Protein AF-A0A7S0C9I4-F1 (afdb_monomer)

Structure (mmCIF, N/CA/C/O backbone):
data_AF-A0A7S0C9I4-F1
#
_entry.id   AF-A0A7S0C9I4-F1
#
loop_
_atom_site.group_PDB
_atom_site.id
_atom_site.type_symbol
_atom_site.label_atom_id
_atom_site.label_alt_id
_atom_site.label_comp_id
_atom_site.label_asym_id
_atom_site.label_entity_id
_atom_site.label_seq_id
_atom_site.pdbx_PDB_ins_code
_atom_site.Cartn_x
_atom_site.Cartn_y
_atom_site.Cartn_z
_atom_site.occupancy
_atom_site.B_iso_or_equiv
_atom_site.auth_seq_id
_atom_site.auth_comp_id
_atom_site.auth_asym_id
_atom_site.auth_atom_id
_atom_site.pdbx_PDB_model_num
ATOM 1 N N . MET A 1 1 ? 27.132 -14.337 -31.391 1.00 63.00 1 MET A N 1
ATOM 2 C CA . MET A 1 1 ? 26.447 -13.119 -30.896 1.00 63.00 1 MET A CA 1
ATOM 3 C C . MET A 1 1 ? 27.505 -12.167 -30.349 1.00 63.00 1 MET A C 1
ATOM 5 O O . MET A 1 1 ? 28.321 -12.606 -29.548 1.00 63.00 1 MET A O 1
ATOM 9 N N . VAL A 1 2 ? 27.566 -10.919 -30.824 1.00 76.38 2 VAL A N 1
ATOM 10 C CA . VAL A 1 2 ? 28.580 -9.938 -30.383 1.00 76.38 2 VAL A CA 1
ATOM 11 C C . VAL A 1 2 ? 28.267 -9.469 -28.959 1.00 76.38 2 VAL A C 1
ATOM 13 O O . VAL A 1 2 ? 27.105 -9.297 -28.596 1.00 76.38 2 VAL A O 1
ATOM 16 N N . ASN A 1 3 ? 29.301 -9.267 -28.137 1.00 88.62 3 ASN A N 1
ATOM 17 C CA . ASN A 1 3 ? 29.149 -8.724 -26.785 1.00 88.62 3 ASN A CA 1
ATOM 18 C C . ASN A 1 3 ? 28.485 -7.327 -26.843 1.00 88.62 3 ASN A C 1
ATOM 20 O O . ASN A 1 3 ? 28.986 -6.479 -27.587 1.00 88.62 3 ASN A O 1
ATOM 24 N N . PRO A 1 4 ? 27.445 -7.038 -26.030 1.00 87.44 4 PRO A N 1
ATOM 25 C CA . PRO A 1 4 ? 26.749 -5.747 -26.034 1.00 87.44 4 PRO A CA 1
ATOM 26 C C . PRO A 1 4 ? 27.666 -4.523 -25.917 1.00 87.44 4 PRO A C 1
ATOM 28 O O . PRO A 1 4 ? 27.418 -3.502 -26.549 1.00 87.44 4 PRO A O 1
ATOM 31 N N . ARG A 1 5 ? 28.763 -4.615 -25.152 1.00 88.38 5 ARG A N 1
ATOM 32 C CA . ARG A 1 5 ? 29.727 -3.510 -25.014 1.00 88.38 5 ARG A CA 1
ATOM 33 C C . ARG A 1 5 ? 30.478 -3.234 -26.313 1.00 88.38 5 ARG A C 1
ATOM 35 O O . ARG A 1 5 ? 30.655 -2.075 -26.667 1.00 88.38 5 ARG A O 1
ATOM 42 N N . LYS A 1 6 ? 30.903 -4.294 -27.006 1.00 90.69 6 LYS A N 1
ATOM 43 C CA . LYS A 1 6 ? 31.600 -4.191 -28.295 1.00 90.69 6 LYS A CA 1
ATOM 44 C C . LYS A 1 6 ? 30.650 -3.699 -29.384 1.00 90.69 6 LYS A C 1
ATOM 46 O O . LYS A 1 6 ? 31.007 -2.802 -30.128 1.00 90.69 6 LYS A O 1
ATOM 51 N N . ALA A 1 7 ? 29.421 -4.212 -29.400 1.00 89.50 7 ALA A N 1
ATOM 52 C CA . ALA A 1 7 ? 28.370 -3.751 -30.302 1.00 89.50 7 ALA A CA 1
ATOM 53 C C . ALA A 1 7 ? 28.089 -2.246 -30.124 1.00 89.50 7 ALA A C 1
ATOM 55 O O . ALA A 1 7 ? 28.065 -1.503 -31.095 1.00 89.50 7 ALA A O 1
ATOM 56 N N . ASN A 1 8 ? 27.988 -1.768 -28.878 1.00 89.94 8 ASN A N 1
ATOM 57 C CA . ASN A 1 8 ? 27.804 -0.342 -28.597 1.00 89.94 8 ASN A CA 1
ATOM 58 C C . ASN A 1 8 ? 29.016 0.524 -28.978 1.00 89.94 8 ASN A C 1
ATOM 60 O O . ASN A 1 8 ? 28.826 1.692 -29.303 1.00 89.94 8 ASN A O 1
ATOM 64 N N . ALA A 1 9 ? 30.242 -0.001 -28.899 1.00 91.88 9 ALA A N 1
ATOM 65 C CA . ALA A 1 9 ? 31.436 0.716 -29.350 1.00 91.88 9 ALA A CA 1
ATOM 66 C C . ALA A 1 9 ? 31.420 0.888 -30.877 1.00 91.88 9 ALA A C 1
ATOM 68 O O . ALA A 1 9 ? 31.462 2.018 -31.349 1.00 91.88 9 ALA A O 1
ATOM 69 N N . ILE A 1 10 ? 31.202 -0.204 -31.615 1.00 90.31 10 ILE A N 1
ATOM 70 C CA . ILE A 1 10 ? 31.099 -0.203 -33.084 1.00 90.31 10 ILE A CA 1
ATOM 71 C C . ILE A 1 10 ? 29.961 0.712 -33.550 1.00 90.31 10 ILE A C 1
ATOM 73 O O . ILE A 1 10 ? 30.123 1.498 -34.475 1.00 90.31 10 ILE A O 1
ATOM 77 N N . ARG A 1 11 ? 28.811 0.677 -32.866 1.00 90.88 11 ARG A N 1
ATOM 78 C CA . ARG A 1 11 ? 27.696 1.586 -33.149 1.00 90.88 11 ARG A CA 1
ATOM 79 C C . ARG A 1 11 ? 28.102 3.058 -33.018 1.00 90.88 11 ARG A C 1
ATOM 81 O O . ARG A 1 11 ? 27.691 3.876 -33.834 1.00 90.88 11 ARG A O 1
ATOM 88 N N . LYS A 1 12 ? 28.859 3.411 -31.973 1.00 92.38 12 LYS A N 1
ATOM 89 C CA . LYS A 1 12 ? 29.336 4.786 -31.749 1.00 92.38 12 LYS A CA 1
ATOM 90 C C . LYS A 1 12 ? 30.339 5.219 -32.813 1.00 92.38 12 LYS A C 1
ATOM 92 O O . LYS A 1 12 ? 30.240 6.350 -33.270 1.00 92.38 12 LYS A O 1
ATOM 97 N N . GLU A 1 13 ? 31.247 4.332 -33.207 1.00 92.31 13 GLU A N 1
ATOM 98 C CA . GLU A 1 13 ? 32.192 4.562 -34.307 1.00 92.31 13 GLU A CA 1
ATOM 99 C C . GLU A 1 13 ? 31.436 4.804 -35.623 1.00 92.31 13 GLU A C 1
ATOM 101 O O . GLU A 1 13 ? 31.602 5.850 -36.237 1.00 92.31 13 GLU A O 1
ATOM 106 N N . ALA A 1 14 ? 30.467 3.950 -35.968 1.00 92.00 14 ALA A N 1
ATOM 107 C CA . ALA A 1 14 ? 29.639 4.130 -37.164 1.00 92.00 14 ALA A CA 1
ATOM 108 C C . ALA A 1 14 ? 28.818 5.437 -37.158 1.00 92.00 14 ALA A C 1
ATOM 110 O O . ALA A 1 14 ? 28.597 6.040 -38.208 1.00 92.00 14 ALA A O 1
ATOM 111 N N . MET A 1 15 ? 28.366 5.902 -35.984 1.00 91.50 15 MET A N 1
ATOM 112 C CA . MET A 1 15 ? 27.720 7.217 -35.849 1.00 91.50 15 MET A CA 1
ATOM 113 C C . MET A 1 15 ? 28.699 8.376 -36.080 1.00 91.50 15 MET A C 1
ATOM 115 O O . MET A 1 15 ? 28.296 9.382 -36.658 1.00 91.50 15 MET A O 1
ATOM 119 N N . ALA A 1 16 ? 29.955 8.252 -35.642 1.00 92.38 16 ALA A N 1
ATOM 120 C CA . ALA A 1 16 ? 30.985 9.269 -35.856 1.00 92.38 16 ALA A CA 1
ATOM 121 C C . ALA A 1 16 ? 31.431 9.335 -37.327 1.00 92.38 16 ALA A C 1
ATOM 123 O O . ALA A 1 16 ? 31.600 10.427 -37.865 1.00 92.38 16 ALA A O 1
ATOM 124 N N . ASP A 1 17 ? 31.538 8.179 -37.982 1.00 89.75 17 ASP A N 1
ATOM 125 C CA . ASP A 1 17 ? 31.985 8.049 -39.373 1.00 89.75 17 ASP A CA 1
ATOM 126 C C . ASP A 1 17 ? 30.862 8.295 -40.400 1.00 89.75 17 ASP A C 1
ATOM 128 O O . ASP A 1 17 ? 31.095 8.262 -41.607 1.00 89.75 17 ASP A O 1
ATOM 132 N N . GLY A 1 18 ? 29.622 8.517 -39.944 1.00 89.19 18 GLY A N 1
ATOM 133 C CA . GLY A 1 18 ? 28.459 8.743 -40.811 1.00 89.19 18 GLY A CA 1
ATOM 134 C C . GLY A 1 18 ? 27.950 7.491 -41.540 1.00 89.19 18 GLY A C 1
ATOM 135 O O . GLY A 1 18 ? 27.109 7.599 -42.427 1.00 89.19 18 GLY A O 1
ATOM 136 N N . THR A 1 19 ? 28.420 6.302 -41.159 1.00 90.00 19 THR A N 1
ATOM 137 C CA . THR A 1 19 ? 28.028 4.996 -41.730 1.00 90.00 19 THR A CA 1
ATOM 138 C C . THR A 1 19 ? 26.900 4.317 -40.944 1.00 90.00 19 THR A C 1
ATOM 140 O O . THR A 1 19 ? 26.572 3.146 -41.143 1.00 90.00 19 THR A O 1
ATOM 143 N N . TYR A 1 20 ? 26.269 5.050 -40.029 1.00 89.75 20 TYR A N 1
ATOM 144 C CA . TYR A 1 20 ? 25.080 4.595 -39.324 1.00 89.75 20 TYR A CA 1
ATOM 145 C C . TYR A 1 20 ? 23.865 4.539 -40.267 1.00 89.75 20 TYR A C 1
ATOM 147 O O . TYR A 1 20 ? 23.526 5.522 -40.919 1.00 89.75 20 TYR A O 1
ATOM 155 N N . GLY A 1 21 ? 23.181 3.395 -40.302 1.00 86.94 21 GLY A N 1
ATOM 156 C CA . GLY A 1 21 ? 22.046 3.111 -41.187 1.00 86.94 21 GLY A CA 1
ATOM 157 C C . GLY A 1 21 ? 22.424 2.404 -42.492 1.00 86.94 21 GLY A C 1
ATOM 158 O O . GLY A 1 21 ? 21.536 1.885 -43.162 1.00 86.94 21 GLY A O 1
ATOM 159 N N . THR A 1 22 ? 23.718 2.319 -42.817 1.00 85.75 22 THR A N 1
ATOM 160 C CA . THR A 1 22 ? 24.223 1.686 -44.042 1.00 85.75 22 THR A CA 1
ATOM 161 C C . THR A 1 22 ? 25.322 0.695 -43.671 1.00 85.75 22 THR A C 1
ATOM 163 O O . THR A 1 22 ? 26.436 1.095 -43.345 1.00 85.75 22 THR A O 1
ATOM 166 N N . PHE A 1 23 ? 25.012 -0.602 -43.688 1.00 86.69 23 PHE A N 1
ATOM 167 C CA . PHE A 1 23 ? 25.994 -1.658 -43.436 1.00 86.69 23 PHE A CA 1
ATOM 168 C C . PHE A 1 23 ? 26.484 -2.254 -44.757 1.00 86.69 23 PHE A C 1
ATOM 170 O O . PHE A 1 23 ? 25.683 -2.763 -45.543 1.00 86.69 23 PHE A O 1
ATOM 177 N N . ASP A 1 24 ? 27.793 -2.210 -44.995 1.00 86.12 24 ASP A N 1
ATOM 178 C CA . ASP A 1 24 ? 28.408 -2.841 -46.159 1.00 86.12 24 ASP A CA 1
ATOM 179 C C . ASP A 1 24 ? 28.859 -4.266 -45.816 1.00 86.12 24 ASP A C 1
ATOM 181 O O . ASP A 1 24 ? 29.773 -4.492 -45.023 1.00 86.12 24 ASP A O 1
ATOM 185 N N . VAL A 1 25 ? 28.216 -5.247 -46.450 1.00 83.06 25 VAL A N 1
ATOM 186 C CA . VAL A 1 25 ? 28.466 -6.680 -46.233 1.00 83.06 25 VAL A CA 1
ATOM 187 C C . VAL A 1 25 ? 29.856 -7.104 -46.722 1.00 83.06 25 VAL A C 1
ATOM 189 O O . VAL A 1 25 ? 30.396 -8.096 -46.235 1.00 83.06 25 VAL A O 1
ATOM 192 N N . THR A 1 26 ? 30.447 -6.370 -47.668 1.00 85.81 26 THR A N 1
ATOM 193 C CA . THR A 1 26 ? 31.738 -6.730 -48.273 1.00 85.81 26 THR A CA 1
ATOM 194 C C . THR A 1 26 ? 32.928 -6.272 -47.436 1.00 85.81 26 THR A C 1
ATOM 196 O O . THR A 1 26 ? 33.882 -7.029 -47.260 1.00 85.81 26 THR A O 1
ATOM 199 N N . THR A 1 27 ? 32.861 -5.065 -46.875 1.00 81.56 27 THR A N 1
ATOM 200 C CA . THR A 1 27 ? 33.918 -4.497 -46.023 1.00 81.56 27 THR A CA 1
ATOM 201 C C . THR A 1 27 ? 33.678 -4.746 -44.534 1.00 81.56 27 THR A C 1
ATOM 203 O O . THR A 1 27 ? 34.614 -4.676 -43.739 1.00 81.56 27 THR A O 1
ATOM 206 N N . GLY A 1 28 ? 32.440 -5.063 -44.143 1.00 79.00 28 GLY A N 1
ATOM 207 C CA . GLY A 1 28 ? 32.036 -5.228 -42.748 1.00 79.00 28 GLY A CA 1
ATOM 208 C C . GLY A 1 28 ? 31.967 -3.909 -41.972 1.00 79.00 28 GLY A C 1
ATOM 209 O O . GLY A 1 28 ? 31.927 -3.938 -40.741 1.00 79.00 28 GLY A O 1
ATOM 210 N N . ILE A 1 29 ? 31.978 -2.770 -42.671 1.00 83.44 29 ILE A N 1
ATOM 211 C CA . ILE A 1 29 ? 31.951 -1.427 -42.087 1.00 83.44 29 ILE A CA 1
ATOM 212 C C . ILE A 1 29 ? 30.505 -0.920 -42.022 1.00 83.44 29 ILE A C 1
ATOM 214 O O . ILE A 1 29 ? 29.703 -1.130 -42.935 1.00 83.44 29 ILE A O 1
ATOM 218 N N . GLY A 1 30 ? 30.188 -0.221 -40.933 1.00 86.69 30 GLY A N 1
ATOM 219 C CA . GLY A 1 30 ? 28.903 0.436 -40.718 1.00 86.69 30 GLY A CA 1
ATOM 220 C C . GLY A 1 30 ? 28.039 -0.243 -39.662 1.00 86.69 30 GLY A C 1
ATOM 221 O O . GLY A 1 30 ? 28.423 -1.225 -39.022 1.00 86.69 30 GLY A O 1
ATOM 222 N N . TRP A 1 31 ? 26.853 0.317 -39.453 1.00 91.56 31 TRP A N 1
ATOM 223 C CA . TRP A 1 31 ? 25.903 -0.176 -38.460 1.00 91.56 31 TRP A CA 1
ATOM 224 C C . TRP A 1 31 ? 24.488 -0.138 -39.017 1.00 91.56 31 TRP A C 1
ATOM 226 O O . TRP A 1 31 ? 23.996 0.932 -39.363 1.00 91.56 31 TRP A O 1
ATOM 236 N N . ASP A 1 32 ? 23.809 -1.283 -39.064 1.00 89.81 32 ASP A N 1
ATOM 237 C CA . ASP A 1 32 ? 22.407 -1.340 -39.476 1.00 89.81 32 ASP A CA 1
ATOM 23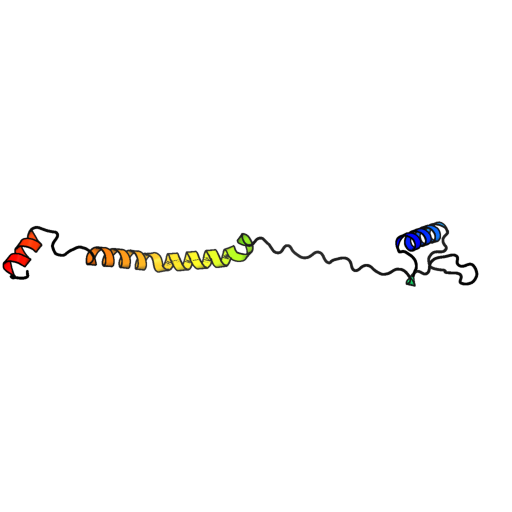8 C C . ASP A 1 32 ? 21.495 -0.854 -38.336 1.00 89.81 32 ASP A C 1
ATOM 240 O O . ASP A 1 32 ? 21.541 -1.355 -37.207 1.00 89.81 32 ASP A O 1
ATOM 244 N N . ALA A 1 33 ? 20.632 0.119 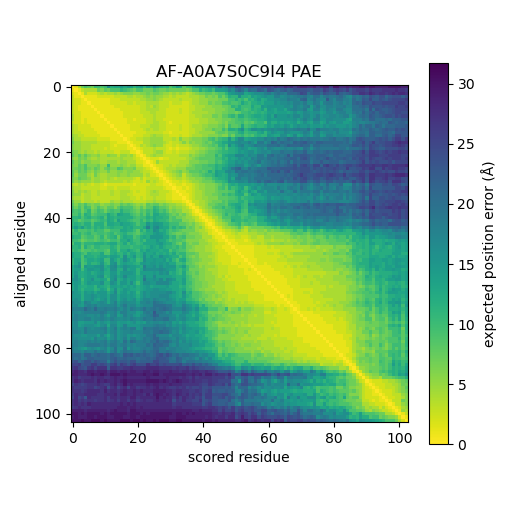-38.631 1.00 87.31 33 ALA A N 1
ATOM 245 C CA . ALA A 1 33 ? 19.663 0.645 -37.676 1.00 87.31 33 ALA A CA 1
ATOM 246 C C . ALA A 1 33 ? 18.689 -0.436 -37.166 1.00 87.31 33 ALA A C 1
ATOM 248 O O . ALA A 1 33 ? 18.208 -0.335 -36.039 1.00 87.31 33 ALA A O 1
ATOM 249 N N . ALA A 1 34 ? 18.439 -1.503 -37.934 1.00 87.31 34 ALA A N 1
ATOM 250 C CA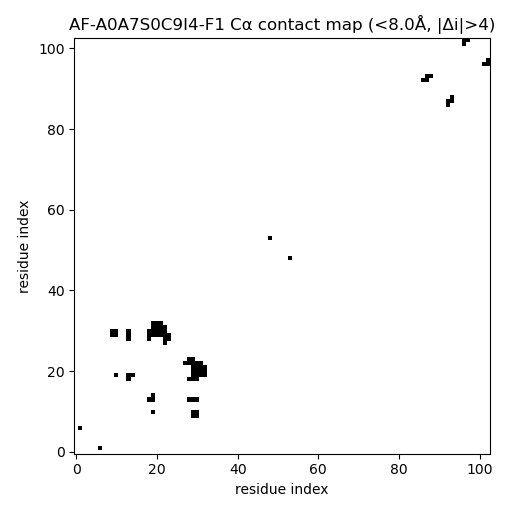 . ALA A 1 34 ? 17.607 -2.627 -37.503 1.00 87.31 34 ALA A CA 1
ATOM 251 C C . ALA A 1 34 ? 18.222 -3.438 -36.342 1.00 87.31 34 ALA A C 1
ATOM 253 O O . ALA A 1 34 ? 17.518 -4.202 -35.677 1.00 87.31 34 ALA A O 1
ATOM 254 N N . TRP A 1 35 ? 19.525 -3.288 -36.069 1.00 87.94 35 TRP A N 1
ATOM 255 C CA . TRP A 1 35 ? 20.190 -3.950 -34.940 1.00 87.94 35 TRP A CA 1
ATOM 256 C C . TRP A 1 35 ? 19.930 -3.260 -33.601 1.00 87.94 35 TRP A C 1
ATOM 258 O O . TRP A 1 35 ? 20.148 -3.861 -32.540 1.00 87.94 35 TRP A O 1
ATOM 268 N N . ASP A 1 36 ? 19.424 -2.027 -33.626 1.00 86.44 36 ASP A N 1
ATOM 269 C CA . ASP A 1 36 ? 18.974 -1.351 -32.423 1.00 86.44 36 ASP A CA 1
ATOM 270 C C . ASP A 1 36 ? 17.692 -1.984 -31.889 1.00 86.44 36 ASP A C 1
ATOM 272 O O . ASP A 1 36 ? 16.673 -2.108 -32.566 1.00 86.44 36 ASP A O 1
ATOM 276 N N . ARG A 1 37 ? 17.727 -2.354 -30.610 1.00 82.38 37 ARG A N 1
ATOM 277 C CA . ARG A 1 37 ? 16.548 -2.853 -29.905 1.00 82.38 37 ARG A CA 1
ATOM 278 C C . ARG A 1 37 ? 15.893 -1.692 -29.165 1.00 82.38 37 ARG A C 1
ATOM 280 O O . ARG A 1 37 ? 16.527 -1.163 -28.245 1.00 82.38 37 ARG A O 1
ATOM 287 N N . PRO A 1 38 ? 14.645 -1.309 -29.490 1.00 79.94 38 PRO A N 1
ATOM 288 C CA . PRO A 1 38 ? 13.944 -0.291 -28.723 1.00 79.94 38 PRO A CA 1
ATOM 289 C C . PRO A 1 38 ? 13.757 -0.794 -27.287 1.00 79.94 38 PRO A C 1
ATOM 291 O O . PRO A 1 38 ? 13.109 -1.813 -27.040 1.00 79.94 38 PRO A O 1
ATOM 294 N N . GLN A 1 39 ? 14.357 -0.094 -26.326 1.00 79.62 39 GLN A N 1
ATOM 295 C CA . GLN A 1 39 ? 14.135 -0.368 -24.911 1.00 79.62 39 GLN A CA 1
ATOM 296 C C . GLN A 1 39 ? 12.748 0.152 -24.536 1.00 79.62 39 GLN A C 1
ATOM 298 O O . GLN A 1 39 ? 12.444 1.329 -24.733 1.00 79.62 39 GLN A O 1
ATOM 303 N N . LYS A 1 40 ? 11.895 -0.717 -23.983 1.00 83.12 40 LYS A N 1
ATOM 304 C CA . LYS A 1 40 ? 10.631 -0.275 -23.388 1.00 83.12 40 LYS A CA 1
ATOM 305 C C . LYS A 1 40 ? 10.966 0.560 -22.158 1.00 83.12 40 LYS A C 1
ATOM 307 O O . LYS A 1 40 ? 11.439 0.020 -21.160 1.00 83.12 40 LYS A O 1
ATOM 312 N N . LEU A 1 41 ? 10.726 1.866 -22.232 1.00 81.81 41 LEU A N 1
ATOM 313 C CA . LEU A 1 41 ? 10.827 2.721 -21.058 1.00 81.81 41 LEU A CA 1
ATOM 314 C C . LEU A 1 41 ? 9.779 2.263 -20.032 1.00 81.81 41 LEU A C 1
ATOM 316 O O . LEU A 1 41 ? 8.621 2.035 -20.403 1.00 81.81 41 LEU A O 1
ATOM 320 N N . PRO A 1 42 ? 10.151 2.095 -18.753 1.00 83.38 42 PRO A N 1
ATOM 321 C CA . PRO A 1 42 ? 9.168 1.811 -17.724 1.00 83.38 42 PRO A CA 1
ATOM 322 C C . PRO A 1 42 ? 8.209 3.001 -17.619 1.00 83.38 42 PRO A C 1
ATOM 324 O O . PRO A 1 42 ? 8.628 4.137 -17.412 1.00 83.38 42 PRO A O 1
ATOM 327 N N . SER A 1 43 ? 6.911 2.739 -17.773 1.00 85.88 43 SER A N 1
ATOM 328 C CA . SER A 1 43 ? 5.879 3.748 -17.534 1.00 85.88 43 SER A CA 1
ATOM 329 C C . SER A 1 43 ? 5.943 4.210 -16.075 1.00 85.8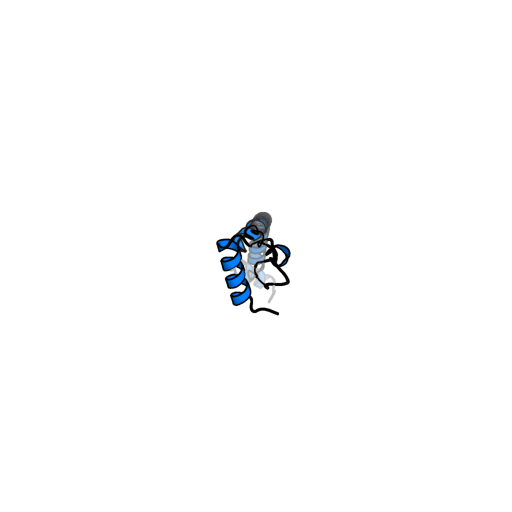8 43 SER A C 1
ATOM 331 O O . SER A 1 43 ? 6.020 3.381 -15.160 1.00 85.88 43 SER A O 1
ATOM 333 N N . VAL A 1 44 ? 5.915 5.528 -15.858 1.00 86.44 44 VAL A N 1
ATOM 334 C CA . VAL A 1 44 ? 5.839 6.114 -14.516 1.00 86.44 44 VAL A CA 1
ATOM 335 C C . VAL A 1 44 ? 4.498 5.716 -13.909 1.00 86.44 44 VAL A C 1
ATOM 337 O O . VAL A 1 44 ? 3.440 6.157 -14.352 1.00 86.44 44 VAL A O 1
ATOM 340 N N . ARG A 1 45 ? 4.537 4.844 -12.900 1.00 86.25 45 ARG A N 1
ATOM 341 C CA . ARG A 1 45 ? 3.332 4.422 -12.182 1.00 86.25 45 ARG A CA 1
ATOM 342 C C . ARG A 1 45 ? 2.920 5.509 -11.188 1.00 86.25 45 ARG A C 1
ATOM 344 O O . ARG A 1 45 ? 3.802 6.071 -10.534 1.00 86.25 45 ARG A O 1
ATOM 351 N N . PRO A 1 46 ? 1.614 5.772 -11.012 1.00 90.69 46 PRO A N 1
ATOM 352 C CA . PRO A 1 46 ? 1.161 6.665 -9.956 1.00 90.69 46 PRO A CA 1
ATOM 353 C C . PRO A 1 46 ? 1.557 6.107 -8.585 1.00 90.69 46 PRO A C 1
ATOM 355 O O . PRO A 1 46 ? 1.635 4.889 -8.378 1.00 90.69 46 PRO A O 1
ATOM 358 N N . PHE A 1 47 ? 1.812 7.008 -7.638 1.00 91.75 47 PHE A N 1
ATOM 359 C CA . PHE A 1 47 ? 2.169 6.624 -6.281 1.00 91.75 47 PHE A CA 1
ATOM 360 C C . PHE A 1 47 ? 1.004 5.884 -5.615 1.00 91.75 47 PHE A C 1
ATOM 362 O O . PHE A 1 47 ? -0.119 6.372 -5.556 1.00 91.75 47 PHE A O 1
ATOM 369 N N . LYS A 1 48 ? 1.288 4.693 -5.080 1.00 93.31 48 LYS A N 1
ATOM 370 C CA . LYS A 1 48 ? 0.293 3.818 -4.441 1.00 93.31 48 LYS A CA 1
ATOM 371 C C . LYS A 1 48 ? -0.300 4.404 -3.151 1.00 93.31 48 LYS A C 1
ATOM 373 O O . LYS A 1 48 ? -1.339 3.927 -2.702 1.00 93.31 48 LYS A O 1
ATOM 378 N N . GLY A 1 49 ? 0.366 5.369 -2.522 1.00 95.31 49 GLY A N 1
ATOM 379 C CA . GLY A 1 49 ? 0.017 5.822 -1.178 1.00 95.31 49 GLY A CA 1
ATOM 380 C C . GLY A 1 49 ? 0.505 4.867 -0.086 1.00 95.31 49 GLY A C 1
ATOM 381 O O . GLY A 1 49 ? 0.707 3.660 -0.291 1.00 95.31 49 GLY A O 1
ATOM 382 N N . HIS A 1 50 ? 0.680 5.392 1.122 1.00 96.88 50 HIS A N 1
ATOM 383 C CA . HIS A 1 50 ? 0.972 4.579 2.300 1.00 96.88 50 HIS A CA 1
ATOM 384 C C . HIS A 1 50 ? -0.276 3.842 2.802 1.00 96.88 50 HIS A C 1
ATOM 386 O O . HIS A 1 50 ? -1.412 4.200 2.494 1.00 96.88 50 HIS A O 1
ATOM 392 N N . LYS A 1 51 ? -0.093 2.793 3.620 1.00 96.75 51 LYS A N 1
ATOM 393 C CA . LYS A 1 51 ? -1.225 2.053 4.217 1.00 96.75 51 LYS A CA 1
ATOM 394 C C . LYS A 1 51 ? -2.188 2.999 4.950 1.00 96.75 51 LYS A C 1
ATOM 396 O O . LYS A 1 51 ? -3.386 2.897 4.741 1.00 96.75 51 LYS A O 1
ATOM 401 N N . ARG A 1 52 ? -1.649 3.952 5.720 1.00 94.88 52 ARG A N 1
ATOM 402 C CA . ARG A 1 52 ? -2.417 4.944 6.495 1.00 94.88 52 ARG A CA 1
ATOM 403 C C . ARG A 1 52 ? -3.279 5.886 5.650 1.00 94.88 52 ARG A C 1
ATOM 405 O O . ARG A 1 52 ? -4.320 6.312 6.126 1.00 94.88 52 ARG A O 1
ATOM 412 N N . GLU A 1 53 ? -2.853 6.196 4.428 1.00 96.19 53 GLU A N 1
ATOM 413 C CA . GLU A 1 53 ? -3.620 7.028 3.493 1.00 96.19 53 GLU A CA 1
ATOM 414 C C . GLU A 1 53 ? -4.744 6.201 2.876 1.00 96.19 53 GLU A C 1
ATOM 416 O O . GLU A 1 53 ? -5.906 6.588 2.936 1.00 96.19 53 GLU A O 1
ATOM 421 N N . ARG A 1 54 ? -4.407 5.001 2.389 1.00 95.44 54 ARG A N 1
ATOM 422 C CA . ARG A 1 54 ? -5.361 4.096 1.737 1.00 95.44 54 ARG A CA 1
ATOM 423 C C . ARG A 1 54 ? -6.478 3.604 2.657 1.00 95.44 54 ARG A C 1
ATOM 425 O O . ARG A 1 54 ? -7.558 3.303 2.176 1.00 95.44 54 ARG A O 1
ATOM 432 N N . THR A 1 55 ? -6.227 3.474 3.959 1.00 96.88 55 THR A N 1
ATOM 433 C CA . THR A 1 55 ? -7.220 2.961 4.920 1.00 96.88 55 THR A CA 1
ATOM 434 C C . THR A 1 55 ? -7.874 4.056 5.762 1.00 96.88 55 THR A C 1
ATOM 436 O O . THR A 1 55 ? -8.530 3.735 6.751 1.00 96.88 55 THR A O 1
ATOM 439 N N . ARG A 1 56 ? -7.654 5.341 5.445 1.00 96.00 56 ARG A N 1
ATOM 440 C CA . ARG A 1 56 ? -8.142 6.461 6.267 1.00 96.00 56 ARG A CA 1
ATOM 441 C C . ARG A 1 56 ? -9.667 6.501 6.331 1.00 96.00 56 ARG A C 1
ATOM 443 O O . ARG A 1 56 ? -10.213 6.613 7.420 1.00 96.00 56 ARG A O 1
ATOM 450 N N . GLU A 1 57 ? -10.321 6.352 5.186 1.00 96.31 57 GLU A N 1
ATOM 451 C CA . GLU A 1 57 ? -11.781 6.379 5.058 1.00 96.31 57 GLU A CA 1
ATOM 452 C C . GLU A 1 57 ? -12.442 5.215 5.803 1.00 96.31 57 GLU A C 1
ATOM 454 O O . GLU A 1 57 ? -13.264 5.431 6.685 1.00 96.31 57 GLU A O 1
ATOM 459 N N . ALA A 1 58 ? -11.976 3.984 5.567 1.00 96.88 58 ALA A N 1
ATOM 460 C CA . ALA A 1 58 ? -12.470 2.807 6.284 1.00 96.88 58 ALA A CA 1
ATOM 461 C C . ALA A 1 58 ? -12.269 2.908 7.809 1.00 96.88 58 ALA A C 1
ATOM 463 O O . ALA A 1 58 ? -13.021 2.330 8.591 1.00 96.88 58 ALA A O 1
ATOM 464 N N . ARG A 1 59 ? -11.228 3.624 8.259 1.00 96.62 59 ARG A N 1
ATOM 465 C CA . ARG A 1 59 ? -11.024 3.902 9.685 1.00 96.62 59 ARG A CA 1
ATOM 466 C C . ARG A 1 59 ? -12.012 4.947 10.205 1.00 96.62 59 ARG A C 1
ATOM 468 O O . ARG A 1 59 ? -12.457 4.780 11.333 1.00 96.62 59 ARG A O 1
ATOM 475 N N . ALA A 1 60 ? -12.336 5.975 9.423 1.00 96.81 60 ALA A N 1
ATOM 476 C CA . ALA A 1 60 ? -13.322 6.991 9.790 1.00 96.81 60 ALA A CA 1
ATOM 477 C C . ALA A 1 60 ? -14.724 6.381 9.929 1.00 96.81 60 ALA A C 1
ATOM 479 O O . ALA A 1 60 ? -15.295 6.471 11.007 1.00 96.81 60 ALA A O 1
ATOM 480 N N . GLN A 1 61 ? -15.185 5.622 8.929 1.00 97.00 61 GLN A N 1
ATOM 481 C CA . GLN A 1 61 ? -16.484 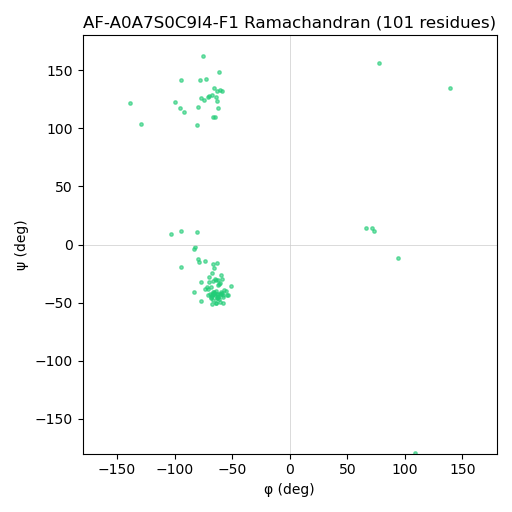4.930 8.960 1.00 97.00 61 GLN A CA 1
ATOM 482 C C . GLN A 1 61 ? -16.631 4.015 10.185 1.00 97.00 61 GLN A C 1
ATOM 484 O O . GLN A 1 61 ? -17.675 3.968 10.826 1.00 97.00 61 GLN A O 1
ATOM 489 N N . ARG A 1 62 ? -15.558 3.300 10.556 1.00 96.44 62 ARG A N 1
ATOM 490 C CA . ARG A 1 62 ? -15.562 2.466 11.767 1.00 96.44 62 ARG A CA 1
ATOM 491 C C . ARG A 1 62 ? -15.722 3.297 13.040 1.00 96.44 62 ARG A C 1
ATOM 493 O O . ARG A 1 62 ? -16.361 2.836 13.975 1.00 96.44 62 ARG A O 1
ATOM 500 N N . ILE A 1 63 ? -15.074 4.457 13.112 1.00 95.75 63 ILE A N 1
ATOM 501 C CA . ILE A 1 63 ? -15.168 5.335 14.283 1.00 95.75 63 ILE A CA 1
ATOM 502 C C . ILE A 1 63 ? -16.574 5.921 14.375 1.00 95.75 63 ILE A C 1
ATOM 504 O O . ILE A 1 63 ? -17.147 5.882 15.453 1.00 95.75 63 ILE A O 1
ATOM 508 N N . GLU A 1 64 ? -17.133 6.390 13.261 1.00 95.81 64 GLU A N 1
ATOM 509 C CA . GLU A 1 64 ? -18.493 6.936 13.198 1.00 95.81 64 GLU A CA 1
ATOM 510 C C . GLU A 1 64 ? -19.526 5.909 13.674 1.00 95.81 64 GLU A C 1
ATOM 512 O O . GLU A 1 64 ? -20.248 6.190 14.625 1.00 95.81 64 GLU A O 1
ATOM 517 N N . GLY A 1 65 ? -19.494 4.677 13.151 1.00 94.88 65 GLY A N 1
ATOM 518 C CA . GLY A 1 65 ? -20.403 3.624 13.624 1.00 94.88 65 GLY A CA 1
ATOM 519 C C . GLY A 1 65 ? -20.219 3.274 15.109 1.00 94.88 65 GLY A C 1
ATOM 520 O O . GLY A 1 65 ? -21.181 3.004 15.816 1.00 94.88 65 GLY A O 1
ATOM 521 N N . LEU A 1 66 ? -18.990 3.331 15.639 1.00 94.00 66 LEU A N 1
ATOM 522 C CA . LEU A 1 66 ? -18.767 3.129 17.078 1.00 94.00 66 LEU A CA 1
ATOM 523 C C . LEU A 1 66 ? -19.299 4.280 17.940 1.00 94.00 66 LEU A C 1
ATOM 525 O O . LEU A 1 66 ? -19.606 4.041 19.107 1.00 94.00 66 LEU A O 1
ATOM 529 N N . MET A 1 67 ? -19.349 5.499 17.400 1.00 94.56 67 MET A N 1
ATOM 530 C CA . MET A 1 67 ? -19.893 6.668 18.089 1.00 94.56 67 MET A CA 1
ATOM 531 C C . MET A 1 67 ? -21.422 6.660 18.105 1.00 94.56 67 MET A C 1
ATOM 533 O O . MET A 1 67 ? -21.992 7.120 19.088 1.00 94.56 67 MET A O 1
ATOM 537 N N . GLU A 1 68 ? -22.067 6.118 17.070 1.00 95.31 68 GLU A N 1
ATOM 538 C CA . GLU A 1 68 ? -23.525 5.935 17.029 1.00 95.31 68 GLU A CA 1
ATOM 539 C C . GLU A 1 68 ? -24.005 5.010 18.161 1.00 95.31 68 GLU A C 1
ATOM 541 O O . GLU A 1 68 ? -24.889 5.382 18.924 1.00 95.31 68 GLU A O 1
ATOM 546 N N . ASP A 1 69 ? -23.341 3.867 18.360 1.00 93.19 69 ASP A N 1
ATOM 547 C CA . ASP A 1 69 ? -23.688 2.884 19.403 1.00 93.19 69 ASP A CA 1
ATOM 548 C C . ASP A 1 69 ? -23.160 3.245 20.814 1.00 93.19 69 ASP A C 1
ATOM 550 O O . ASP A 1 69 ? -23.062 2.382 21.697 1.00 93.19 69 ASP A O 1
ATOM 554 N N . MET A 1 70 ? -22.657 4.464 21.024 1.00 95.31 70 MET A N 1
ATOM 555 C CA . MET A 1 70 ? -21.930 4.799 22.253 1.00 95.31 70 MET A CA 1
ATOM 556 C C . MET A 1 70 ? -22.8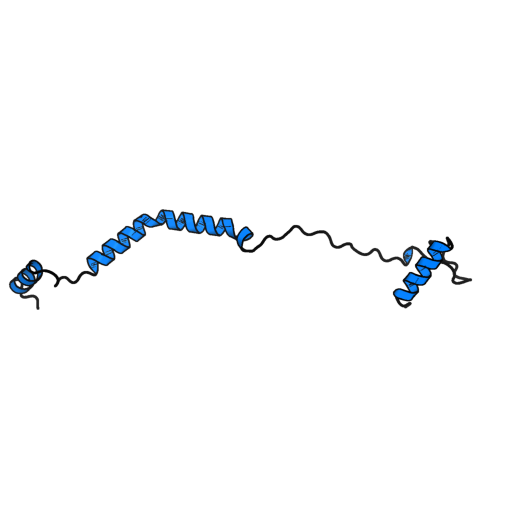57 4.868 23.469 1.00 95.31 70 MET A C 1
ATOM 558 O O . MET A 1 70 ? -22.507 4.344 24.529 1.00 95.31 70 MET A O 1
ATOM 562 N N . ASP A 1 71 ? -24.023 5.491 23.314 1.00 94.69 71 ASP A N 1
ATOM 563 C CA . ASP A 1 71 ? -24.968 5.702 24.412 1.00 94.69 71 ASP A CA 1
ATOM 564 C C . ASP A 1 71 ? -25.533 4.373 24.929 1.00 94.69 71 ASP A C 1
ATOM 566 O O . ASP A 1 71 ? -25.561 4.144 26.142 1.00 94.69 71 ASP A O 1
ATOM 570 N N . ASP A 1 72 ? -25.857 3.451 24.021 1.00 95.75 72 ASP A N 1
ATOM 571 C CA . ASP A 1 72 ? -26.360 2.118 24.363 1.00 95.75 72 ASP A CA 1
ATOM 572 C C . ASP A 1 72 ? -25.324 1.318 25.162 1.00 95.75 72 ASP A C 1
ATOM 574 O O . ASP A 1 72 ? -25.623 0.786 26.229 1.00 95.75 72 ASP A O 1
ATOM 578 N N . LYS A 1 73 ? -24.054 1.324 24.733 1.00 95.19 73 LYS A N 1
ATOM 579 C CA . LYS A 1 73 ? -22.965 0.640 25.459 1.00 95.19 73 LYS A CA 1
ATOM 580 C C . LYS A 1 73 ? -22.737 1.212 26.855 1.00 95.19 73 LYS A C 1
ATOM 582 O O . LYS A 1 73 ? -22.365 0.478 27.773 1.00 95.19 73 LYS A O 1
ATOM 587 N N . ILE A 1 74 ? -22.915 2.523 27.023 1.00 96.00 74 ILE A N 1
ATOM 588 C CA . ILE A 1 74 ? -22.818 3.173 28.335 1.00 96.00 74 ILE A CA 1
ATOM 589 C C . ILE A 1 74 ? -23.959 2.700 29.235 1.00 96.00 74 ILE A C 1
ATOM 591 O O . ILE A 1 74 ? -23.724 2.430 30.416 1.00 96.00 74 ILE A O 1
ATOM 595 N N . GLN A 1 75 ? -25.172 2.602 28.694 1.00 95.88 75 GLN A N 1
ATOM 596 C CA . GLN A 1 75 ? -26.336 2.153 29.444 1.00 95.88 75 GLN A CA 1
ATOM 597 C C . GLN A 1 75 ? -26.211 0.676 29.837 1.00 95.88 75 GLN A C 1
ATOM 599 O O . GLN A 1 75 ? -26.301 0.367 31.025 1.00 95.88 75 GLN A O 1
ATOM 604 N N . ASP A 1 76 ? -25.847 -0.194 28.895 1.00 96.69 76 ASP A N 1
ATOM 605 C CA . ASP A 1 76 ? -25.595 -1.617 29.143 1.00 96.69 76 ASP A CA 1
ATOM 606 C C . ASP A 1 76 ? -24.556 -1.828 30.250 1.00 96.69 76 ASP A C 1
ATOM 608 O O . ASP A 1 76 ? -24.735 -2.649 31.151 1.00 96.69 76 ASP A O 1
ATOM 612 N N . TYR A 1 77 ? -23.467 -1.052 30.223 1.00 96.94 77 TYR A N 1
ATOM 613 C CA . TYR A 1 77 ? -22.443 -1.109 31.263 1.00 96.94 77 TYR A CA 1
ATOM 614 C C . TYR A 1 77 ? -22.987 -0.689 32.633 1.00 96.94 77 TYR A C 1
ATOM 616 O O . TYR A 1 77 ? -22.679 -1.325 33.643 1.00 96.94 77 TYR A O 1
ATOM 624 N N . ARG A 1 78 ? -23.791 0.380 32.694 1.00 96.06 78 ARG A N 1
ATOM 625 C CA . ARG A 1 78 ? -24.398 0.852 33.947 1.00 96.06 78 ARG A CA 1
ATOM 626 C C . ARG A 1 78 ? -25.372 -0.171 34.515 1.00 96.06 78 ARG A C 1
ATOM 628 O O . ARG A 1 78 ? -25.321 -0.433 35.716 1.00 96.06 78 ARG A O 1
ATOM 635 N N . ASP A 1 79 ? -26.198 -0.770 33.669 1.00 96.25 79 ASP A N 1
ATOM 636 C CA . ASP A 1 79 ? -27.175 -1.775 34.078 1.00 96.25 79 ASP A CA 1
ATOM 637 C C . ASP A 1 79 ? -26.480 -3.051 34.556 1.00 96.25 79 ASP A C 1
ATOM 639 O O . ASP A 1 79 ? -26.784 -3.554 35.639 1.00 96.25 79 ASP A O 1
ATOM 643 N N . ALA A 1 80 ? -25.458 -3.512 33.828 1.00 95.56 80 ALA A N 1
ATOM 644 C CA . ALA A 1 80 ? -24.620 -4.631 34.250 1.00 95.56 80 ALA A CA 1
ATOM 645 C C . ALA A 1 80 ? -23.911 -4.345 35.582 1.00 95.56 80 ALA A C 1
ATOM 647 O O . ALA A 1 80 ? -23.848 -5.210 36.457 1.00 95.56 80 ALA A O 1
ATOM 648 N N . PHE A 1 81 ? -23.412 -3.121 35.770 1.00 93.94 81 PHE A N 1
ATOM 649 C CA . PHE A 1 81 ? -22.782 -2.710 37.018 1.00 93.94 81 PHE A CA 1
ATOM 650 C C . PHE A 1 81 ? -23.772 -2.742 38.187 1.00 93.94 81 PHE A C 1
ATOM 652 O O . PHE A 1 81 ? -23.450 -3.291 39.238 1.00 93.94 81 PHE A O 1
ATOM 659 N N . VAL A 1 82 ? -24.987 -2.2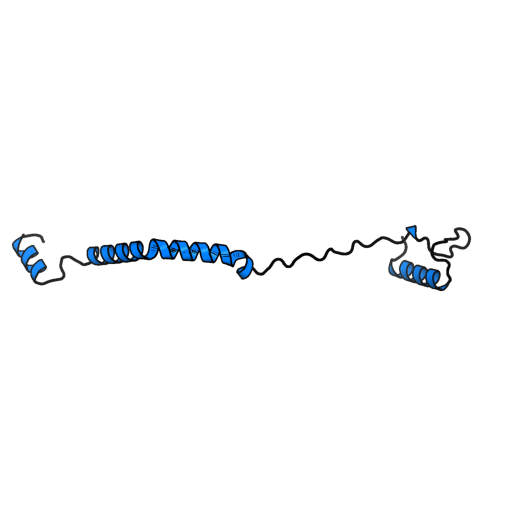09 38.015 1.00 90.06 82 VAL A N 1
ATOM 660 C CA . VAL A 1 82 ? -26.040 -2.257 39.043 1.00 90.06 82 VAL A CA 1
ATOM 661 C C . VAL A 1 82 ? -26.436 -3.698 39.363 1.00 90.06 82 VAL A C 1
ATOM 663 O O . VAL A 1 82 ? -26.504 -4.045 40.538 1.00 90.06 82 VAL A O 1
ATOM 666 N N . ALA A 1 83 ? -26.626 -4.541 38.348 1.00 89.50 83 ALA A N 1
ATOM 667 C CA . ALA A 1 83 ? -26.981 -5.949 38.517 1.00 89.50 83 ALA A CA 1
ATOM 668 C C . ALA A 1 83 ? -25.875 -6.772 39.199 1.00 89.50 83 ALA A C 1
ATOM 670 O O . ALA A 1 83 ? -26.164 -7.731 39.907 1.00 89.50 83 ALA A O 1
ATOM 671 N N . SER A 1 84 ? -24.607 -6.392 39.012 1.00 88.44 84 SER A N 1
ATOM 672 C CA . SER A 1 84 ? -23.467 -7.053 39.656 1.00 88.44 84 SER A CA 1
ATOM 673 C C . SER A 1 84 ? -23.324 -6.742 41.149 1.00 88.44 84 SER A C 1
ATOM 675 O O . SER A 1 84 ? -22.560 -7.423 41.837 1.00 88.44 84 SER A O 1
ATOM 677 N N . LYS A 1 85 ? -24.025 -5.721 41.666 1.00 84.38 85 LYS A N 1
ATOM 678 C CA . LYS A 1 85 ? -23.929 -5.357 43.083 1.00 84.38 85 LYS A CA 1
ATOM 679 C C . LYS A 1 85 ? -24.540 -6.464 43.942 1.00 84.38 85 LYS A C 1
ATOM 681 O O . LYS A 1 85 ? -25.678 -6.862 43.695 1.00 84.38 85 LYS A O 1
ATOM 686 N N . PRO A 1 86 ? -23.823 -6.954 44.965 1.00 81.81 86 PRO A N 1
ATOM 687 C CA . PRO A 1 86 ? -24.350 -8.001 45.823 1.00 81.81 86 PRO A CA 1
ATOM 688 C C . PRO A 1 86 ? -25.550 -7.482 46.625 1.00 81.81 86 PRO A C 1
ATOM 690 O O . PRO A 1 86 ? -25.499 -6.421 47.243 1.00 81.81 86 PRO A O 1
ATOM 693 N N . GLU A 1 87 ? -26.624 -8.271 46.679 1.00 69.56 87 GLU A N 1
ATOM 694 C CA . GLU A 1 87 ? -27.842 -7.931 47.436 1.00 69.56 87 GLU A CA 1
ATOM 695 C C . GLU A 1 87 ? -27.600 -7.816 48.952 1.00 69.56 87 GLU A C 1
ATOM 697 O O . GLU A 1 87 ? -28.423 -7.268 49.685 1.00 69.56 87 GLU A O 1
ATOM 702 N N . THR A 1 88 ? -26.469 -8.334 49.436 1.00 63.47 88 THR A N 1
ATOM 703 C CA . THR A 1 88 ? -26.065 -8.319 50.845 1.00 63.47 88 THR A CA 1
ATOM 704 C C . THR A 1 88 ? -25.464 -6.988 51.298 1.00 63.47 88 THR A C 1
ATOM 706 O O . THR A 1 88 ? -25.325 -6.773 52.504 1.00 63.47 88 THR A O 1
ATOM 709 N N . GLU A 1 89 ? -25.124 -6.082 50.378 1.00 62.44 89 GLU A N 1
ATOM 710 C CA . GLU A 1 89 ? -24.571 -4.774 50.725 1.00 62.44 89 GLU A CA 1
ATOM 711 C C . GLU A 1 89 ? -25.686 -3.795 51.126 1.00 62.44 89 GLU A C 1
ATOM 713 O O . GLU A 1 89 ? -26.411 -3.246 50.299 1.00 62.44 89 GLU A O 1
ATOM 718 N N . GLY A 1 90 ? -25.826 -3.581 52.439 1.00 68.25 90 GLY A N 1
ATOM 719 C CA . GLY A 1 90 ? -26.712 -2.576 53.029 1.00 68.25 90 GLY A CA 1
ATOM 720 C C . GLY A 1 90 ? -27.443 -3.083 54.272 1.00 68.25 90 GLY A C 1
ATOM 721 O O . GLY A 1 90 ? -28.002 -4.179 54.282 1.00 68.25 90 GLY A O 1
ATOM 722 N N . PHE A 1 91 ? -27.480 -2.266 55.328 1.00 70.94 91 PHE A N 1
ATOM 723 C CA . PHE A 1 91 ? -28.137 -2.609 56.597 1.00 70.94 91 PHE A CA 1
ATOM 724 C C . PHE A 1 91 ? -29.623 -2.968 56.414 1.00 70.94 91 PHE A C 1
ATOM 726 O O . PHE A 1 91 ? -30.112 -3.927 57.011 1.00 70.94 91 PHE A O 1
ATOM 733 N N . GLU A 1 92 ? -30.331 -2.258 55.532 1.00 71.44 92 GLU A N 1
ATOM 734 C CA . GLU A 1 92 ? -31.740 -2.526 55.225 1.00 71.44 92 GLU A CA 1
ATOM 735 C C . GLU A 1 92 ? -31.959 -3.882 54.543 1.00 71.44 92 GLU A C 1
ATOM 737 O O . GLU A 1 92 ? -32.877 -4.614 54.918 1.00 71.44 92 GLU A O 1
ATOM 742 N N . ASN A 1 93 ? -31.108 -4.253 53.582 1.00 73.50 93 ASN A N 1
ATOM 743 C CA . ASN A 1 93 ? -31.209 -5.540 52.890 1.00 73.50 93 ASN A CA 1
ATOM 744 C C . ASN A 1 93 ? -30.805 -6.698 53.807 1.00 73.50 93 ASN A C 1
ATOM 746 O O . ASN A 1 93 ? -31.459 -7.738 53.806 1.00 73.50 93 ASN A O 1
ATOM 750 N N . MET A 1 94 ? -29.810 -6.495 54.676 1.00 71.44 94 MET A N 1
ATOM 751 C CA . MET A 1 94 ? -29.467 -7.459 55.724 1.00 71.44 94 MET A CA 1
ATOM 752 C C . MET A 1 94 ? -30.636 -7.721 56.684 1.00 71.44 94 MET A C 1
ATOM 754 O O . MET A 1 94 ? -30.885 -8.871 57.048 1.00 71.44 94 MET A O 1
ATOM 758 N N . ILE A 1 95 ? -31.362 -6.678 57.099 1.00 77.88 95 ILE A N 1
ATOM 759 C CA . ILE A 1 95 ? -32.534 -6.825 57.974 1.00 77.88 95 ILE A CA 1
ATOM 760 C C . ILE A 1 95 ? -33.679 -7.517 57.237 1.00 77.88 95 ILE A C 1
ATOM 762 O O . ILE A 1 95 ? -34.254 -8.458 57.783 1.00 77.88 95 ILE A O 1
ATOM 766 N N . LYS A 1 96 ? -33.988 -7.104 56.003 1.00 75.06 96 LYS A N 1
ATOM 767 C CA . LYS A 1 96 ? -35.045 -7.726 55.191 1.00 75.06 96 LYS A CA 1
ATOM 768 C C . LYS A 1 96 ? -34.758 -9.205 54.922 1.00 75.06 96 LYS A C 1
ATOM 770 O O . LYS A 1 96 ? -35.656 -10.024 55.091 1.00 75.06 96 LYS A O 1
ATOM 775 N N . ASN A 1 97 ? -33.516 -9.569 54.604 1.00 72.81 97 ASN A N 1
ATOM 776 C CA . ASN A 1 97 ? -33.125 -10.966 54.391 1.00 72.81 97 ASN A CA 1
ATOM 777 C C . ASN A 1 97 ? -33.221 -11.792 55.684 1.00 72.81 97 ASN A C 1
ATOM 779 O O . ASN A 1 97 ? -33.768 -12.896 55.659 1.00 72.81 97 ASN A O 1
ATOM 783 N N . LYS A 1 98 ? -32.806 -11.230 56.833 1.00 73.06 98 LYS A N 1
ATOM 784 C CA . LYS A 1 98 ? -32.994 -11.866 58.150 1.00 73.06 98 LYS A CA 1
ATOM 785 C C . LYS A 1 98 ? -34.469 -12.057 58.515 1.00 73.06 98 LYS A C 1
ATOM 787 O O . LYS A 1 98 ? -34.825 -13.112 59.027 1.00 73.06 98 LYS A O 1
ATOM 792 N N . GLN A 1 99 ? -35.321 -11.063 58.261 1.00 70.69 99 GLN A N 1
ATOM 793 C CA . GLN A 1 99 ? -36.761 -11.135 58.538 1.00 70.69 99 GLN A CA 1
ATOM 794 C C . GLN A 1 99 ? -37.492 -12.103 57.596 1.00 70.69 99 GLN A C 1
ATOM 796 O O . GLN A 1 99 ? -38.443 -12.756 58.013 1.00 70.69 99 GLN A O 1
ATOM 801 N N . ALA A 1 100 ? -37.034 -12.234 56.348 1.00 72.31 100 ALA A N 1
ATOM 802 C CA . ALA A 1 100 ? -37.602 -13.143 55.354 1.00 72.31 100 ALA A CA 1
ATOM 803 C C . ALA A 1 100 ? -37.109 -14.601 55.475 1.00 72.31 100 ALA A C 1
ATOM 805 O O . ALA A 1 100 ? -37.543 -15.451 54.698 1.00 72.31 100 ALA A O 1
ATOM 806 N N . GLY A 1 101 ? -36.197 -14.908 56.408 1.00 61.59 101 GLY A N 1
ATOM 807 C CA . GLY A 1 101 ? -35.689 -16.266 56.643 1.00 61.59 101 GLY A CA 1
ATOM 808 C C . GLY A 1 101 ? -34.865 -16.857 55.491 1.00 61.59 101 GLY A C 1
ATOM 809 O O . GLY A 1 101 ? -34.622 -18.065 55.470 1.00 61.59 101 GLY A O 1
ATOM 810 N N . LYS A 1 102 ? -34.438 -16.032 54.529 1.00 62.06 102 LYS A N 1
ATOM 811 C CA . LYS A 1 102 ? -33.542 -16.454 53.448 1.00 62.06 102 LYS A CA 1
ATOM 812 C C . LYS A 1 102 ? -32.115 -16.483 54.003 1.00 62.06 102 LYS A C 1
ATOM 814 O O . LYS A 1 102 ? -31.645 -15.468 54.513 1.00 62.06 102 LYS A O 1
ATOM 819 N N . LYS A 1 103 ? -31.504 -17.673 53.989 1.00 52.31 103 LYS A N 1
ATOM 820 C CA . LYS A 1 103 ? -30.124 -17.906 54.444 1.00 52.31 103 LYS A CA 1
ATOM 821 C C . LYS A 1 103 ? -29.123 -17.120 53.614 1.00 52.31 103 LYS A C 1
ATOM 823 O O . LYS A 1 103 ? -29.300 -17.111 52.378 1.00 52.31 103 LYS A O 1
#

Foldseek 3Di:
DDDPVVLVVLQVVLVVVVQ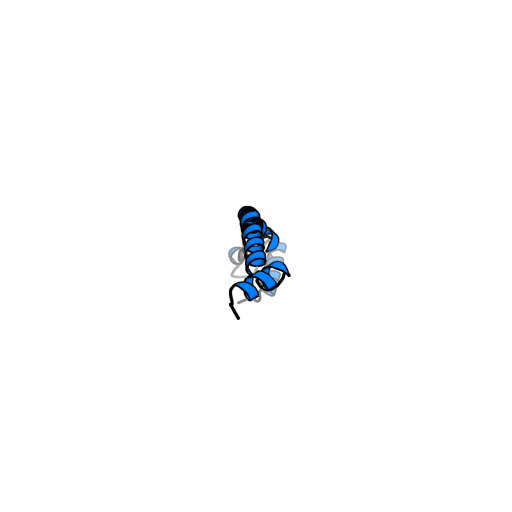ECPADPVVRHGHNPVPDDDDDDDDDDPDPDDPCVVCVVVVVVVVVVCVVCVVVVVVVVVVVVVVPDDLCPDPVSVVVCVVVVPD

Secondary structure (DSSP, 8-state):
---HHHHHHHHHHHHHTT-BT---TTT--SB-GGGPPPP-PPP-PPP---HHHHTHHHHHHHHHHHHHTHHHHHHHHHHHHHHHS-TT-SHHHHHHHHHTT--

pLDDT: mean 86.69, std 9.98, range [52.31, 97.0]

Mean predicted aligned error: 12.5 Å

Solv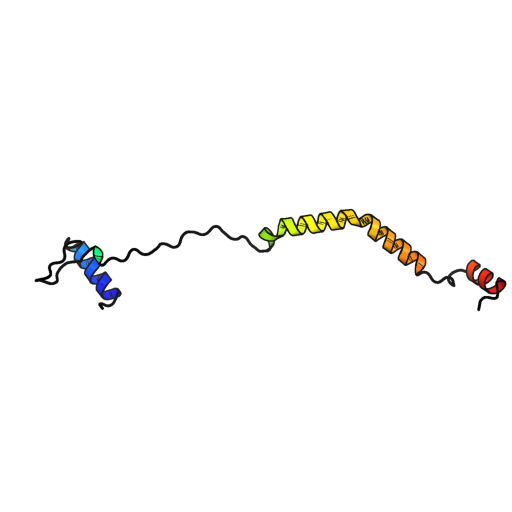ent-accessible surface area (backbone atoms only — not comparable to full-atom values): 6385 Å² total; per-residue (Å²): 134,80,55,69,70,58,51,54,49,52,44,51,50,14,56,74,74,67,29,52,63,48,58,40,86,88,82,69,49,48,25,52,61,84,74,62,74,85,74,82,74,81,76,86,70,80,84,84,67,54,72,72,65,76,46,40,63,68,50,48,57,54,50,52,57,54,59,70,53,40,63,60,54,53,48,53,51,50,52,52,54,59,69,67,54,64,75,70,75,46,73,68,43,45,49,52,34,61,75,67,69,57,129

Sequence (103 aa):
MVNPRKANAIRKEAMADGTYGTFDVTTGIGWDAAWDRPQKLPSVRPFKGHKRERTREARAQRIEGLMEDMDDKIQDYRDAFVASKPETEGFENMIKNKQAGKK

InterPro domains:
  IPR040922 Large ribosomal subunit protein mL59 domain [PF18126] (43-78)

Organism: NCBI:txid420281

Radius of gyration: 43.0 Å; Cα contacts (8 Å, |Δi|>4): 42; chains: 1; bounding box: 72×27×107 Å